Protein AF-A0A1A8PJ68-F1 (afdb_monomer_lite)

Radius of gyration: 14.47 Å; chains: 1; bounding box: 33×34×33 Å

Foldseek 3Di:
DCPVVLVVLVVCVVVVNQQAEAEAEDEDQLQQLVVCVVVVHWDFAPARPAPQVVSNGRTYDPSRNVVPPVPTSHYHYDYDHLVLLVVLQVVCCVVVVDHDGSGVSRVSSCVVVCVVVVCVVVVNHD

Secondary structure (DSSP, 8-state):
--HHHHHHHHHHHHHT-TTS-EEEEEETTS-HHHHHHHHTS--B-S---SS-GGG--SB--HHHHHHHHH-SS-EEEEEE-HHHHHHHHHHHHHHH-----HHHHHHHHHHHTTHHHHHHHTTS--

Organism: NCBI:txid704102

InterPro domains:
  IPR001926 Tryptophan synthase beta chain-like, PALP domain [PF00291] (1-118)
  IPR036052 Tryptophan synthase beta chain-like, PALP domain superfamily [G3DSA:3.40.50.1100] (1-124)
  IPR036052 Tryptophan synthase beta chain-like, PALP domain superfamily [SSF53686] (1-122)
  IPR050147 Serine/Threonine Dehydratase [PTHR48078] (1-114)

Structure (mmCIF, N/CA/C/O backbone):
data_AF-A0A1A8PJ68-F1
#
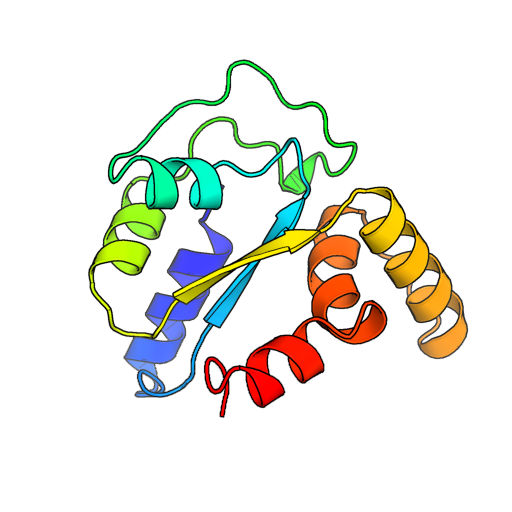_entry.id   AF-A0A1A8PJ68-F1
#
loop_
_atom_site.group_PDB
_atom_site.id
_atom_site.type_symbol
_atom_site.label_atom_id
_atom_site.label_alt_id
_atom_site.label_comp_id
_atom_site.label_asym_id
_atom_site.label_entity_id
_atom_site.label_seq_id
_atom_site.pdbx_PDB_ins_code
_atom_site.Cartn_x
_atom_site.Cartn_y
_atom_site.Cartn_z
_atom_site.occupancy
_atom_site.B_iso_or_equiv
_atom_site.auth_seq_id
_atom_site.auth_comp_id
_atom_site.auth_asym_id
_atom_site.auth_atom_id
_atom_site.pdbx_PDB_model_num
ATOM 1 N N . GLY A 1 1 ? -6.338 1.145 -4.638 1.00 86.94 1 GLY A N 1
ATOM 2 C CA . GLY A 1 1 ? -7.751 0.691 -4.744 1.00 86.94 1 GLY A CA 1
ATOM 3 C C . GLY A 1 1 ? -8.449 0.532 -3.397 1.00 86.94 1 GLY A C 1
ATOM 4 O O . GLY A 1 1 ? -9.509 1.113 -3.206 1.00 86.94 1 GLY A O 1
ATOM 5 N N . GLY A 1 2 ? -7.882 -0.242 -2.463 1.00 95.81 2 GLY A N 1
ATOM 6 C CA . GLY A 1 2 ? -8.352 -0.306 -1.067 1.00 95.81 2 GLY A CA 1
ATOM 7 C C . GLY A 1 2 ? -9.140 -1.562 -0.672 1.00 95.81 2 GLY A C 1
ATOM 8 O O . GLY A 1 2 ? -9.376 -1.763 0.511 1.00 95.81 2 GLY A O 1
ATOM 9 N N . GLY A 1 3 ? -9.490 -2.446 -1.613 1.00 97.50 3 GLY A N 1
ATOM 10 C CA . GLY A 1 3 ? -10.242 -3.675 -1.307 1.00 97.50 3 GLY A CA 1
ATOM 11 C C . GLY A 1 3 ? -9.532 -4.604 -0.313 1.00 97.50 3 GLY A C 1
ATOM 12 O O . GLY A 1 3 ? -10.140 -5.013 0.672 1.00 97.50 3 GLY A O 1
ATOM 13 N N . LEU A 1 4 ? -8.235 -4.869 -0.526 1.00 97.81 4 LEU A N 1
ATOM 14 C CA . LEU A 1 4 ? -7.418 -5.664 0.400 1.00 97.81 4 LEU A CA 1
ATOM 15 C C . LEU A 1 4 ? -7.369 -5.029 1.797 1.00 97.81 4 LEU A C 1
ATOM 17 O O . LEU A 1 4 ? -7.615 -5.715 2.781 1.00 97.81 4 LEU A O 1
ATOM 21 N N . LEU A 1 5 ? -7.128 -3.715 1.875 1.00 97.88 5 LEU A N 1
ATOM 22 C CA . LEU A 1 5 ? -7.125 -2.967 3.135 1.00 97.88 5 LEU A CA 1
ATOM 23 C C . LEU A 1 5 ? -8.457 -3.124 3.882 1.00 97.88 5 LEU A C 1
ATOM 25 O O . LEU A 1 5 ? -8.463 -3.458 5.062 1.00 97.88 5 LEU A O 1
ATOM 29 N N . CYS A 1 6 ? -9.586 -2.938 3.193 1.00 97.88 6 CYS A N 1
ATOM 30 C CA . CYS A 1 6 ? -10.906 -3.118 3.793 1.00 97.88 6 CYS A CA 1
ATOM 31 C C . CYS A 1 6 ? -11.123 -4.546 4.306 1.00 97.88 6 CYS A C 1
ATOM 33 O O . CYS A 1 6 ? -11.650 -4.715 5.402 1.00 97.88 6 CYS A O 1
ATOM 35 N N . GLY A 1 7 ? -10.723 -5.557 3.531 1.00 98.12 7 GLY A N 1
ATOM 36 C CA . GLY A 1 7 ? -10.851 -6.961 3.923 1.00 98.12 7 GLY A CA 1
ATOM 37 C C . GLY A 1 7 ? -10.005 -7.305 5.147 1.00 98.12 7 GLY A C 1
ATOM 38 O O . GLY A 1 7 ? -10.506 -7.936 6.074 1.00 98.12 7 GLY A O 1
ATOM 39 N N . VAL A 1 8 ? -8.756 -6.832 5.188 1.00 98.06 8 VAL A N 1
ATOM 40 C CA . VAL A 1 8 ? -7.853 -7.012 6.334 1.00 98.06 8 VAL A CA 1
ATOM 41 C C . VAL A 1 8 ? -8.434 -6.362 7.587 1.00 98.06 8 VAL A C 1
ATOM 43 O O . VAL A 1 8 ? -8.543 -7.029 8.608 1.00 98.06 8 VAL A O 1
ATOM 46 N N . ILE A 1 9 ? -8.889 -5.108 7.506 1.00 97.31 9 ILE A N 1
ATOM 47 C CA . ILE A 1 9 ? -9.499 -4.407 8.650 1.00 97.31 9 ILE A CA 1
ATOM 48 C C . ILE A 1 9 ? -10.745 -5.136 9.147 1.00 97.31 9 ILE A C 1
ATOM 50 O O . ILE A 1 9 ? -10.936 -5.284 10.352 1.00 97.31 9 ILE A O 1
ATOM 54 N N . GLN A 1 10 ? -11.599 -5.595 8.231 1.00 97.06 10 GLN A N 1
ATOM 55 C CA . GLN A 1 10 ? -12.789 -6.348 8.607 1.00 97.06 10 GLN A CA 1
ATOM 56 C C . GLN A 1 10 ? -12.413 -7.649 9.327 1.00 97.06 10 GLN A C 1
ATOM 58 O O . GLN A 1 10 ? -12.930 -7.903 10.409 1.00 97.06 10 GLN A O 1
ATOM 63 N N . GLY A 1 11 ? -11.461 -8.416 8.791 1.00 98.06 11 GLY A N 1
ATOM 64 C CA . GLY A 1 11 ? -10.976 -9.637 9.435 1.00 98.06 11 GLY A CA 1
ATOM 65 C C . GLY A 1 11 ? -10.352 -9.374 10.808 1.00 98.06 11 GLY A C 1
ATOM 66 O O . GLY A 1 11 ? -10.661 -10.082 11.760 1.00 98.06 11 GLY A O 1
ATOM 67 N N . MET A 1 12 ? -9.539 -8.321 10.940 1.00 97.62 12 MET A N 1
ATOM 68 C CA . MET A 1 12 ? -8.954 -7.897 12.220 1.00 97.62 12 MET A CA 1
ATOM 69 C C . MET A 1 12 ? -10.026 -7.555 13.250 1.00 97.62 12 MET A C 1
ATOM 71 O O . MET A 1 12 ? -9.913 -7.953 14.407 1.00 97.62 12 MET A O 1
ATOM 75 N N . LYS A 1 13 ? -11.092 -6.866 12.832 1.00 96.06 13 LYS A N 1
ATOM 76 C CA . LYS A 1 13 ? -12.234 -6.569 13.699 1.00 96.06 13 LYS A CA 1
ATOM 77 C C . LYS A 1 13 ? -12.913 -7.843 14.193 1.00 96.06 13 LYS A C 1
ATOM 79 O O . LYS A 1 13 ? -13.232 -7.931 15.376 1.00 96.06 13 LYS A O 1
ATOM 84 N N . ASP A 1 14 ? -13.104 -8.817 13.311 1.00 97.69 14 ASP A N 1
ATOM 85 C CA . ASP A 1 14 ? -13.793 -10.069 13.632 1.00 97.69 14 ASP A CA 1
ATOM 86 C C . ASP A 1 14 ? -13.001 -10.934 14.631 1.00 97.69 14 ASP A C 1
ATOM 88 O O . ASP A 1 14 ? -13.600 -11.654 15.429 1.00 97.69 14 ASP A O 1
ATOM 92 N N . VAL A 1 15 ? -11.666 -10.827 14.637 1.00 97.94 15 VAL A N 1
ATOM 93 C CA . VAL A 1 15 ? -10.777 -11.544 15.576 1.00 97.94 15 VAL A CA 1
ATOM 94 C C . VAL A 1 15 ? -10.288 -10.692 16.757 1.00 97.94 15 VAL A C 1
ATOM 96 O O . VAL A 1 15 ? -9.525 -11.180 17.588 1.00 97.94 15 VAL A O 1
ATOM 99 N N . GLY A 1 16 ? -10.727 -9.433 16.860 1.00 96.56 16 GLY A N 1
ATOM 100 C CA . GLY A 1 16 ? -10.397 -8.537 17.974 1.00 96.56 16 GLY A CA 1
ATOM 101 C C . GLY A 1 16 ? -8.997 -7.907 17.941 1.00 96.56 16 GLY A C 1
ATOM 102 O O . GLY A 1 16 ? -8.513 -7.493 18.987 1.00 96.56 16 GLY A O 1
ATOM 103 N N . TRP A 1 17 ? -8.349 -7.806 16.777 1.00 96.62 17 TRP A N 1
ATOM 104 C CA . TRP A 1 17 ? -6.990 -7.252 16.591 1.00 96.62 17 TRP A CA 1
ATOM 105 C C . TRP A 1 17 ? -6.982 -5.768 16.198 1.00 96.62 17 TRP A C 1
ATOM 107 O O . TRP A 1 17 ? -6.230 -5.337 15.324 1.00 96.62 17 TRP A O 1
ATOM 117 N N . MET A 1 18 ? -7.862 -4.966 16.792 1.00 95.62 18 MET A N 1
ATOM 118 C CA . MET A 1 18 ? -8.005 -3.547 16.426 1.00 95.62 18 MET A CA 1
ATOM 119 C C . MET A 1 18 ? -6.864 -2.658 16.948 1.00 95.62 18 MET A C 1
ATOM 121 O O . MET A 1 18 ? -6.731 -1.512 16.522 1.00 95.62 18 MET A O 1
ATOM 125 N N . ASP A 1 19 ? -6.034 -3.190 17.841 1.00 94.56 19 ASP A N 1
ATOM 126 C CA . ASP A 1 19 ? -4.820 -2.582 18.383 1.00 94.56 19 ASP A CA 1
ATOM 127 C C . ASP A 1 19 ? -3.608 -2.699 17.443 1.00 94.56 19 ASP A C 1
ATOM 129 O O . ASP A 1 19 ? -2.649 -1.934 17.570 1.00 94.56 19 ASP A O 1
ATOM 133 N N . VAL A 1 20 ? -3.650 -3.611 16.467 1.00 96.12 20 VAL A N 1
ATOM 134 C CA . VAL A 1 20 ? -2.562 -3.805 15.504 1.00 96.12 20 VAL A CA 1
ATOM 135 C C . VAL A 1 20 ? -2.609 -2.701 14.432 1.00 96.12 20 VAL A C 1
ATOM 137 O O . VAL A 1 20 ? -3.618 -2.556 13.737 1.00 96.12 20 VAL A O 1
ATOM 140 N N . PRO A 1 21 ? -1.537 -1.907 14.248 1.00 96.00 21 PRO A N 1
ATOM 141 C CA . PRO A 1 21 ? -1.496 -0.883 13.210 1.00 96.00 21 PRO A CA 1
ATOM 142 C C . PRO A 1 21 ? -1.330 -1.501 11.816 1.00 96.00 21 PRO A C 1
ATOM 144 O O . PRO A 1 21 ? -0.644 -2.507 11.639 1.00 96.00 21 PRO A O 1
ATOM 147 N N . ILE A 1 22 ? -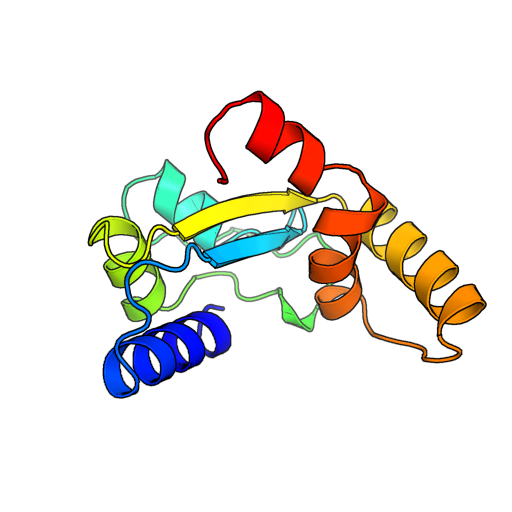1.895 -0.849 10.799 1.00 97.50 22 ILE A N 1
ATOM 148 C CA . ILE A 1 22 ? -1.725 -1.224 9.391 1.00 97.50 22 ILE A CA 1
ATOM 149 C C . ILE A 1 22 ? -0.871 -0.175 8.697 1.00 97.50 22 ILE A C 1
ATOM 151 O O . ILE A 1 22 ? -1.197 1.011 8.713 1.00 97.50 22 ILE A O 1
ATOM 155 N N . ILE A 1 23 ? 0.181 -0.614 8.013 1.00 97.81 23 ILE A N 1
ATOM 156 C CA . ILE A 1 23 ? 0.956 0.245 7.121 1.00 97.81 23 ILE A CA 1
ATOM 157 C C . ILE A 1 23 ? 0.443 0.027 5.697 1.00 97.81 23 ILE A C 1
ATOM 159 O O . ILE A 1 23 ? 0.646 -1.028 5.100 1.00 97.81 23 ILE A O 1
ATOM 163 N N . ALA A 1 24 ? -0.264 1.021 5.166 1.00 97.75 24 ALA A N 1
ATOM 164 C CA . ALA A 1 24 ? -0.802 0.998 3.814 1.00 97.75 24 ALA A CA 1
ATOM 165 C C . ALA A 1 24 ? 0.215 1.628 2.856 1.00 97.75 24 ALA A C 1
ATOM 167 O O . ALA A 1 24 ? 0.347 2.853 2.809 1.00 97.75 24 ALA A O 1
ATOM 168 N N . ILE A 1 25 ? 0.931 0.778 2.117 1.00 98.19 25 ILE A N 1
ATOM 169 C CA . ILE A 1 25 ? 1.942 1.210 1.150 1.00 98.19 25 ILE A CA 1
ATOM 170 C C . ILE A 1 25 ? 1.331 1.375 -0.240 1.00 98.19 25 ILE A C 1
ATOM 172 O O . ILE A 1 25 ? 0.663 0.473 -0.747 1.00 98.19 25 ILE A O 1
ATOM 176 N N . GLU A 1 26 ? 1.611 2.512 -0.868 1.00 98.44 26 GLU A N 1
ATOM 177 C CA . GLU A 1 26 ? 1.381 2.753 -2.294 1.00 98.44 26 GLU A CA 1
ATOM 178 C C . GLU A 1 26 ? 2.690 3.204 -2.967 1.00 98.44 26 GLU A C 1
ATOM 180 O O . GLU A 1 26 ? 3.628 3.653 -2.302 1.00 98.44 26 GLU A O 1
ATOM 185 N N . THR A 1 27 ? 2.775 3.091 -4.293 1.00 98.31 27 THR A N 1
ATOM 186 C CA . THR A 1 27 ? 3.877 3.681 -5.061 1.00 98.31 27 THR A CA 1
ATOM 187 C C . THR A 1 27 ? 3.564 5.125 -5.439 1.00 98.31 27 THR A C 1
ATOM 189 O O . THR A 1 27 ? 2.415 5.473 -5.719 1.00 98.31 27 THR A O 1
ATOM 192 N N . VAL A 1 28 ? 4.589 5.979 -5.493 1.00 98.19 28 VAL A N 1
ATOM 193 C CA . VAL A 1 28 ? 4.464 7.340 -6.039 1.00 98.19 28 VAL A CA 1
ATOM 194 C C . VAL A 1 28 ? 3.963 7.256 -7.484 1.00 98.19 28 VAL A C 1
ATOM 196 O O . VAL A 1 28 ? 4.631 6.668 -8.332 1.00 98.19 28 VAL A O 1
ATOM 199 N N . GLY A 1 29 ? 2.800 7.846 -7.773 1.00 97.12 29 GLY A N 1
ATOM 200 C CA . GLY A 1 29 ? 2.150 7.759 -9.084 1.00 97.12 29 GLY A CA 1
ATOM 201 C C . GLY A 1 29 ? 1.027 6.721 -9.174 1.00 97.12 29 GLY A C 1
ATOM 202 O O . GLY A 1 29 ? 0.398 6.615 -10.228 1.00 97.12 29 GLY A O 1
ATOM 203 N N . ALA A 1 30 ? 0.762 5.970 -8.101 1.00 98.06 30 ALA A N 1
ATOM 204 C CA . ALA A 1 30 ? -0.423 5.126 -7.905 1.00 98.06 30 ALA A CA 1
ATOM 205 C C . ALA A 1 30 ? -0.957 5.235 -6.457 1.00 98.06 30 ALA A C 1
ATOM 207 O O . ALA A 1 30 ? -1.428 4.266 -5.865 1.00 98.06 30 ALA A O 1
ATOM 208 N N . ASP A 1 31 ? -0.884 6.437 -5.886 1.00 98.06 31 ASP A N 1
ATOM 209 C CA . ASP A 1 31 ? -1.050 6.756 -4.464 1.00 98.06 31 ASP A CA 1
ATOM 210 C C . ASP A 1 31 ? -2.430 7.338 -4.102 1.00 98.06 31 ASP A C 1
ATOM 212 O O . ASP A 1 31 ? -2.568 8.375 -3.447 1.00 98.06 31 ASP A O 1
ATOM 216 N N . CYS A 1 32 ? -3.495 6.678 -4.565 1.00 98.06 32 CYS A N 1
ATOM 217 C CA . CYS A 1 32 ? -4.864 7.185 -4.447 1.00 98.06 32 CYS A CA 1
ATOM 218 C C . CYS A 1 32 ? -5.385 7.283 -3.002 1.00 98.06 32 CYS A C 1
ATOM 220 O O . CYS A 1 32 ? -6.158 8.198 -2.699 1.00 98.06 32 CYS A O 1
ATOM 222 N N . LEU A 1 33 ? -4.992 6.371 -2.104 1.00 98.38 33 LEU A N 1
ATOM 223 C CA . LEU A 1 33 ? -5.371 6.436 -0.691 1.00 98.38 33 LEU A CA 1
ATOM 224 C C . LEU A 1 33 ? -4.612 7.571 -0.002 1.00 98.38 33 LEU A C 1
ATOM 226 O O . LEU A 1 33 ? -5.227 8.366 0.711 1.00 98.38 33 LEU A O 1
ATOM 230 N N . ASN A 1 34 ? -3.304 7.678 -0.237 1.00 98.44 34 ASN A N 1
ATOM 231 C CA . ASN A 1 34 ? -2.479 8.738 0.335 1.00 98.44 34 ASN A CA 1
ATOM 232 C C . ASN A 1 34 ? -2.978 10.129 -0.076 1.00 98.44 34 ASN A C 1
ATOM 234 O O . ASN A 1 34 ? -3.125 11.013 0.773 1.00 98.44 34 ASN A O 1
ATOM 238 N N . ALA A 1 35 ? -3.303 10.306 -1.360 1.00 98.38 35 ALA A N 1
ATOM 239 C CA . ALA A 1 35 ? -3.876 11.540 -1.883 1.00 98.38 35 ALA A CA 1
ATOM 240 C C . ALA A 1 35 ? -5.216 11.881 -1.211 1.00 98.38 35 ALA A C 1
ATOM 242 O O . ALA A 1 35 ? -5.425 13.027 -0.811 1.00 98.38 35 ALA A O 1
ATOM 243 N N . ALA A 1 36 ? -6.099 10.894 -1.022 1.00 98.31 36 ALA A N 1
ATOM 244 C CA . ALA A 1 36 ? -7.382 11.099 -0.350 1.00 98.31 36 ALA A CA 1
ATOM 245 C C . ALA A 1 36 ? -7.222 11.488 1.129 1.00 98.31 36 ALA A C 1
ATOM 247 O O . ALA A 1 36 ? -7.879 12.419 1.598 1.00 98.31 36 ALA A O 1
ATOM 248 N N . ILE A 1 37 ? -6.309 10.830 1.855 1.00 97.75 37 ILE A N 1
ATOM 249 C CA . ILE A 1 37 ? -5.992 11.155 3.255 1.00 97.75 37 ILE A CA 1
ATOM 250 C C . ILE A 1 37 ? -5.467 12.589 3.366 1.00 97.75 37 ILE A C 1
ATOM 252 O O . ILE A 1 37 ? -5.977 13.363 4.173 1.00 97.75 37 ILE A O 1
ATOM 256 N N . LYS A 1 38 ? -4.492 12.972 2.530 1.00 97.69 38 LYS A N 1
ATOM 257 C CA . LYS A 1 38 ? -3.929 14.334 2.514 1.00 97.69 38 LYS A CA 1
ATOM 258 C C . LYS A 1 38 ? -4.975 15.397 2.183 1.00 97.69 38 LYS A C 1
ATOM 260 O O . LYS A 1 38 ? -4.934 16.487 2.743 1.00 97.69 38 LYS A O 1
ATOM 265 N N . ALA A 1 39 ? -5.903 15.088 1.280 1.00 97.62 39 ALA A N 1
ATOM 266 C CA . ALA A 1 39 ? -6.973 15.996 0.885 1.00 97.62 39 ALA A CA 1
ATOM 267 C C . ALA A 1 39 ? -8.136 16.058 1.893 1.00 97.62 39 ALA A C 1
ATOM 269 O O . ALA A 1 39 ? -9.006 16.920 1.754 1.00 97.62 39 ALA A O 1
ATOM 270 N N . GLY A 1 40 ? -8.198 15.136 2.860 1.00 97.50 40 GLY A N 1
ATOM 271 C CA . GLY A 1 40 ? -9.327 15.000 3.786 1.00 97.50 40 GLY A CA 1
ATOM 272 C C . GLY A 1 40 ? -10.642 14.597 3.107 1.00 97.50 40 GLY A C 1
ATOM 273 O O . GLY A 1 40 ? -11.712 14.756 3.689 1.00 97.50 40 GLY A O 1
ATOM 274 N N . LYS A 1 41 ? -10.588 14.105 1.865 1.00 97.88 41 LYS A N 1
ATOM 275 C CA . LYS A 1 41 ? -11.742 13.639 1.084 1.00 97.88 41 LYS A CA 1
ATOM 276 C C . LYS A 1 41 ? -11.280 12.706 -0.026 1.00 97.88 41 LYS A C 1
ATOM 278 O O . LYS A 1 41 ? -10.136 12.783 -0.464 1.00 97.88 41 LYS A O 1
ATOM 283 N N . VAL A 1 42 ? -12.185 11.878 -0.542 1.00 97.94 42 VAL A N 1
ATOM 284 C CA . VAL A 1 42 ? -11.900 11.065 -1.731 1.00 97.94 42 VAL A CA 1
ATOM 285 C C . VAL A 1 42 ? -11.577 11.977 -2.917 1.00 97.94 42 VAL A C 1
ATOM 287 O O . VAL A 1 42 ? -12.320 12.910 -3.225 1.00 97.94 42 VAL A O 1
ATOM 290 N N . VAL A 1 43 ? -10.451 11.695 -3.571 1.00 97.62 43 VAL A N 1
ATOM 291 C CA . VAL A 1 43 ? -9.972 12.393 -4.767 1.00 97.62 43 VAL A CA 1
ATOM 292 C C . VAL A 1 43 ? -9.638 11.387 -5.862 1.00 97.62 43 VAL A C 1
ATOM 294 O O . VAL A 1 43 ? -9.371 10.215 -5.589 1.00 97.62 43 VAL A O 1
ATOM 297 N N . THR A 1 44 ? -9.646 11.866 -7.101 1.00 98.31 44 THR A N 1
ATOM 298 C CA . THR A 1 44 ? -9.276 11.095 -8.285 1.00 98.31 44 THR A CA 1
ATOM 299 C C . THR A 1 44 ? -7.962 11.636 -8.829 1.00 98.31 44 THR A C 1
ATOM 301 O O . THR A 1 44 ? -7.871 12.823 -9.126 1.00 98.31 44 THR A O 1
ATOM 304 N N . LEU A 1 45 ? -6.956 10.774 -8.961 1.00 97.75 45 LEU A N 1
ATOM 305 C CA . LEU A 1 45 ? -5.696 11.094 -9.626 1.00 97.75 45 LEU A CA 1
ATOM 306 C C . LEU A 1 45 ? -5.934 11.324 -11.126 1.00 97.75 45 LEU A C 1
ATOM 308 O O . LEU A 1 45 ? -6.675 10.568 -11.761 1.00 97.75 45 LEU A O 1
ATOM 312 N N . ASP A 1 46 ? -5.256 12.310 -11.714 1.00 96.56 46 ASP A N 1
ATOM 313 C CA . ASP A 1 46 ? -5.375 12.619 -13.148 1.00 96.56 46 ASP A CA 1
ATOM 314 C C . ASP A 1 46 ? -4.928 11.435 -14.024 1.00 96.56 46 ASP A C 1
ATOM 316 O O . ASP A 1 46 ? -5.556 11.086 -15.033 1.00 96.56 46 ASP A O 1
ATOM 320 N N . GLY A 1 47 ? -3.881 10.735 -13.588 1.00 96.06 47 GLY A N 1
ATOM 321 C CA . GLY A 1 47 ? -3.281 9.598 -14.272 1.00 96.06 47 GLY A CA 1
ATOM 322 C C . GLY A 1 47 ? -2.566 8.662 -13.305 1.00 96.06 47 GLY A C 1
ATOM 323 O O . GLY A 1 47 ? -2.345 9.006 -12.149 1.00 96.06 47 GLY A O 1
ATOM 324 N N . ILE A 1 48 ? -2.223 7.475 -13.804 1.00 97.81 48 ILE A N 1
ATOM 325 C CA . ILE A 1 48 ? -1.323 6.545 -13.120 1.00 97.81 48 ILE A CA 1
ATOM 326 C C . ILE A 1 48 ? 0.017 6.631 -13.835 1.00 97.81 48 ILE A C 1
ATOM 328 O O . ILE A 1 48 ? 0.071 6.395 -15.042 1.00 97.81 48 ILE A O 1
ATOM 332 N N . THR A 1 49 ? 1.061 7.014 -13.108 1.00 97.38 49 THR A N 1
ATOM 333 C CA . THR A 1 49 ? 2.426 7.148 -13.647 1.00 97.38 49 THR A CA 1
ATOM 334 C C . THR A 1 49 ? 3.380 6.090 -13.109 1.00 97.38 49 THR A C 1
ATOM 336 O O . THR A 1 49 ? 4.486 5.979 -13.620 1.00 97.38 49 THR A O 1
ATOM 339 N N . SER A 1 50 ? 2.968 5.339 -12.085 1.00 97.12 50 SER A N 1
ATOM 340 C CA . SER A 1 50 ? 3.736 4.210 -11.562 1.00 97.12 50 SER A CA 1
ATOM 341 C C . SER A 1 50 ? 3.588 2.976 -12.456 1.00 97.12 50 SER A C 1
ATOM 343 O O . SER A 1 50 ? 2.506 2.694 -12.980 1.00 97.12 50 SER A O 1
ATOM 345 N N . GLU A 1 51 ? 4.657 2.190 -12.554 1.00 96.25 51 GLU A N 1
ATOM 346 C CA . GLU A 1 51 ? 4.679 0.875 -13.202 1.00 96.25 51 GLU A CA 1
ATOM 347 C C . GLU A 1 51 ? 3.941 -0.205 -12.385 1.00 96.25 51 GLU A C 1
ATOM 349 O O . GLU A 1 51 ? 3.638 -1.289 -12.895 1.00 96.25 51 GLU A O 1
ATOM 354 N N . ALA A 1 52 ? 3.587 0.071 -11.124 1.00 94.19 52 ALA A N 1
ATOM 355 C CA . ALA A 1 52 ? 2.809 -0.823 -10.267 1.00 94.19 52 ALA A CA 1
ATOM 356 C C . ALA A 1 52 ? 1.321 -0.855 -10.659 1.00 94.19 52 ALA A C 1
ATOM 358 O O . ALA A 1 52 ? 0.443 -0.377 -9.939 1.00 94.19 52 ALA A O 1
ATOM 359 N N . LYS A 1 53 ? 1.014 -1.472 -11.806 1.00 88.75 53 LYS A N 1
ATOM 360 C CA . LYS A 1 53 ? -0.333 -1.498 -12.410 1.00 88.75 53 LYS A CA 1
ATOM 361 C C . LYS A 1 53 ? -1.437 -1.972 -11.461 1.00 88.75 53 LYS A C 1
ATOM 363 O O . LYS A 1 53 ? -2.525 -1.404 -11.478 1.00 88.75 53 LYS A O 1
ATOM 368 N N . CYS A 1 54 ? -1.164 -2.956 -10.605 1.00 91.75 54 CYS A N 1
ATOM 369 C CA . CYS A 1 54 ? -2.140 -3.480 -9.643 1.00 91.75 54 CYS A CA 1
ATOM 370 C C . CYS A 1 54 ? -2.511 -2.479 -8.531 1.00 91.75 54 CYS A C 1
ATOM 372 O O . CYS A 1 54 ? -3.591 -2.582 -7.946 1.00 91.75 54 CYS A O 1
ATOM 374 N N . LEU A 1 55 ? -1.676 -1.464 -8.278 1.00 94.00 55 LEU A N 1
ATOM 375 C CA . LEU A 1 55 ? -2.008 -0.335 -7.399 1.00 94.00 55 LEU A CA 1
ATOM 376 C C . LEU A 1 55 ? -2.760 0.787 -8.130 1.00 94.00 55 LEU A C 1
ATOM 378 O O . LEU A 1 55 ? -3.358 1.635 -7.470 1.00 94.00 55 LEU A O 1
ATOM 382 N N . GLY A 1 56 ? -2.803 0.758 -9.467 1.00 93.69 56 GLY A N 1
ATOM 383 C CA . GLY A 1 56 ? -3.238 1.828 -10.376 1.00 93.69 56 GLY A CA 1
ATOM 384 C C . GLY A 1 56 ? -4.728 2.200 -10.373 1.00 93.69 56 GLY A C 1
ATOM 385 O O . GLY A 1 56 ? -5.285 2.575 -11.405 1.00 93.69 56 GLY A O 1
ATOM 386 N N . ALA A 1 57 ? -5.412 2.120 -9.235 1.00 96.19 57 ALA A N 1
ATOM 387 C CA . ALA A 1 57 ? -6.723 2.735 -9.081 1.00 96.19 57 ALA A CA 1
ATOM 388 C C . ALA A 1 57 ? -6.556 4.256 -8.972 1.00 96.19 57 ALA A C 1
ATOM 390 O O . ALA A 1 57 ? -5.888 4.737 -8.066 1.00 96.19 57 ALA A O 1
ATOM 391 N N . LYS A 1 58 ? -7.207 5.031 -9.846 1.00 97.50 58 LYS A N 1
ATOM 392 C CA . LYS A 1 58 ? -7.159 6.504 -9.767 1.00 97.50 58 LYS A CA 1
ATOM 393 C C . LYS A 1 58 ? -7.880 7.068 -8.544 1.00 97.50 58 LYS A C 1
ATOM 395 O O . LYS A 1 58 ? -7.564 8.159 -8.097 1.00 97.50 58 LYS A O 1
ATOM 400 N N . THR A 1 59 ? -8.882 6.353 -8.043 1.00 98.06 59 THR A N 1
ATOM 401 C CA . THR A 1 59 ? -9.695 6.764 -6.895 1.00 98.06 59 THR A CA 1
ATOM 402 C C . THR A 1 59 ? -9.742 5.605 -5.916 1.00 98.06 59 THR A C 1
ATOM 404 O O . THR A 1 59 ? -10.020 4.469 -6.311 1.00 98.06 59 THR A O 1
ATOM 407 N N . VAL A 1 60 ? -9.459 5.879 -4.646 1.00 97.94 60 VAL A N 1
ATOM 408 C CA . VAL A 1 60 ? -9.595 4.885 -3.580 1.00 97.94 60 VAL A CA 1
ATOM 409 C C . VAL A 1 60 ? -11.073 4.572 -3.330 1.00 97.94 60 VAL A C 1
ATOM 411 O O . VAL A 1 60 ? -11.935 5.432 -3.512 1.00 97.94 60 VAL A O 1
ATOM 414 N N . CYS A 1 61 ? -11.401 3.351 -2.907 1.00 97.44 61 CYS A N 1
ATOM 415 C CA . CYS A 1 61 ? -12.771 3.055 -2.508 1.00 97.44 61 CYS A CA 1
ATOM 416 C C . CYS A 1 61 ? -13.171 3.871 -1.266 1.00 97.44 61 CYS A C 1
ATOM 418 O O . CYS A 1 61 ? -12.377 4.072 -0.343 1.00 97.44 61 CYS A O 1
ATOM 420 N N . GLN A 1 62 ? -14.437 4.294 -1.231 1.00 97.19 62 GLN A N 1
ATOM 421 C CA . GLN A 1 62 ? -14.999 5.102 -0.145 1.00 97.19 62 GLN A CA 1
ATOM 422 C C . GLN A 1 62 ? -14.741 4.472 1.232 1.00 97.19 62 GLN A C 1
ATOM 424 O O . GLN A 1 62 ? -14.340 5.151 2.171 1.00 97.19 62 GLN A O 1
ATOM 429 N N . ARG A 1 63 ? -14.886 3.146 1.324 1.00 97.25 63 ARG A N 1
ATOM 430 C CA . ARG A 1 63 ? -14.716 2.397 2.568 1.00 97.25 63 ARG A CA 1
ATOM 431 C C . ARG A 1 63 ? -13.288 2.446 3.121 1.00 97.25 63 ARG A C 1
ATOM 433 O O . ARG A 1 63 ? -13.109 2.554 4.328 1.00 97.25 63 ARG A O 1
ATOM 440 N N . ALA A 1 64 ? -12.271 2.376 2.262 1.00 97.44 64 ALA A N 1
ATOM 441 C CA . ALA A 1 64 ? -10.877 2.482 2.696 1.00 97.44 64 ALA A CA 1
ATOM 442 C C . ALA A 1 64 ? -10.558 3.896 3.196 1.00 97.44 64 ALA A C 1
ATOM 444 O O . ALA A 1 64 ? -9.849 4.049 4.189 1.00 97.44 64 ALA A O 1
ATOM 445 N N . PHE A 1 65 ? -11.127 4.921 2.553 1.00 97.81 65 PHE A N 1
ATOM 446 C CA . PHE A 1 65 ? -11.022 6.290 3.046 1.00 97.81 65 PHE A CA 1
ATOM 447 C C . PHE A 1 65 ? -11.716 6.450 4.409 1.00 97.81 65 PHE A C 1
ATOM 449 O O . PHE A 1 65 ? -11.095 6.957 5.335 1.00 97.81 65 PHE A O 1
ATOM 456 N N . GLU A 1 66 ? -12.939 5.944 4.586 1.00 97.06 66 GLU A N 1
ATOM 457 C CA . GLU A 1 66 ? -13.642 5.962 5.881 1.00 97.06 66 GLU A CA 1
ATOM 458 C C . GLU A 1 66 ? -12.822 5.317 7.005 1.00 97.06 66 GLU A C 1
ATOM 460 O O . GLU A 1 66 ? -12.682 5.908 8.073 1.00 97.06 66 GLU A O 1
ATOM 465 N N . TYR A 1 67 ? -12.224 4.148 6.757 1.00 96.62 67 TYR A N 1
ATOM 466 C CA . TYR A 1 67 ? -11.344 3.505 7.735 1.00 96.62 67 TYR A CA 1
ATOM 467 C C . TYR A 1 67 ? -10.098 4.339 8.055 1.00 96.62 67 TYR A C 1
ATOM 469 O O . TYR A 1 67 ? -9.658 4.373 9.197 1.00 96.62 67 TYR A O 1
ATOM 477 N N . SER A 1 68 ? -9.535 5.056 7.080 1.00 95.56 68 SER A N 1
ATOM 478 C CA . SER A 1 68 ? -8.400 5.952 7.352 1.00 95.56 68 SER A CA 1
ATOM 479 C C . SER A 1 68 ? -8.761 7.124 8.266 1.00 95.56 68 SER A C 1
ATOM 481 O O . SER A 1 68 ? -7.887 7.660 8.940 1.00 95.56 68 SER A O 1
ATOM 483 N N . GLN A 1 69 ? -10.040 7.514 8.298 1.00 94.81 69 GLN A N 1
ATOM 484 C CA . GLN A 1 69 ? -10.543 8.609 9.126 1.00 94.81 69 GLN A CA 1
ATOM 485 C C . GLN A 1 69 ? -11.057 8.138 10.496 1.00 94.81 69 GLN A C 1
ATOM 487 O O . GLN A 1 69 ? -11.174 8.961 11.399 1.00 94.81 69 GLN A O 1
ATOM 492 N N . SER A 1 70 ? -11.370 6.846 10.676 1.00 92.00 70 SER A N 1
ATOM 493 C CA . SER A 1 70 ? -11.938 6.333 11.934 1.00 92.00 70 SER A CA 1
ATOM 494 C C . SER A 1 70 ? -10.943 6.315 13.093 1.00 92.00 70 SER A C 1
ATOM 496 O O . SER A 1 70 ? -11.362 6.349 14.245 1.00 92.00 70 SER A O 1
ATOM 498 N N . GLY A 1 71 ? -9.641 6.237 12.803 1.00 84.69 71 GLY A N 1
ATOM 499 C CA . GLY A 1 71 ? -8.577 6.142 13.809 1.00 84.69 71 GLY A CA 1
ATOM 500 C C . GLY A 1 71 ? -8.355 4.736 14.383 1.00 84.69 71 GLY A C 1
ATOM 501 O O . GLY A 1 71 ? -7.325 4.508 15.012 1.00 84.69 71 GLY A O 1
ATOM 502 N N . GLU A 1 72 ? -9.261 3.788 14.116 1.00 88.44 72 GLU A N 1
ATOM 503 C CA . GLU A 1 72 ? -9.187 2.394 14.575 1.00 88.44 72 GLU A CA 1
ATOM 504 C C . GLU A 1 72 ? -9.499 1.407 13.420 1.00 88.44 72 GLU A C 1
ATOM 506 O O . GLU A 1 72 ? -10.610 1.464 12.870 1.00 88.44 72 GLU A O 1
ATOM 511 N N . PRO A 1 73 ? -8.564 0.500 13.042 1.00 91.81 73 PRO A N 1
ATOM 512 C CA . PRO A 1 73 ? -7.186 0.421 13.537 1.00 91.81 73 PRO A CA 1
ATOM 513 C C . PRO A 1 73 ? -6.353 1.605 13.021 1.00 91.81 73 PRO A C 1
ATOM 515 O O . PRO A 1 73 ? -6.737 2.284 12.066 1.00 91.81 73 PRO A O 1
ATOM 518 N N . LYS A 1 74 ? -5.186 1.859 13.622 1.00 95.62 74 LYS A N 1
ATOM 519 C CA . LYS A 1 74 ? -4.288 2.929 13.163 1.00 95.62 74 LYS A CA 1
ATOM 520 C C . LYS A 1 74 ? -3.759 2.610 11.762 1.00 95.62 74 LYS A C 1
ATOM 522 O O . LYS A 1 74 ? -2.961 1.689 11.602 1.00 95.62 74 LYS A O 1
ATOM 527 N N . ILE A 1 75 ? -4.154 3.399 10.762 1.00 96.94 75 ILE A N 1
ATOM 528 C CA . ILE A 1 75 ? -3.666 3.269 9.382 1.00 96.94 75 ILE A CA 1
ATOM 529 C C . ILE A 1 75 ? -2.562 4.292 9.126 1.00 96.94 75 ILE A C 1
ATOM 531 O O . ILE A 1 75 ? -2.763 5.501 9.237 1.00 96.94 75 ILE A O 1
ATOM 535 N N . ILE A 1 76 ? -1.386 3.802 8.753 1.00 96.81 76 ILE A N 1
ATOM 536 C CA . ILE A 1 76 ? -0.211 4.596 8.414 1.00 96.81 76 ILE A CA 1
ATOM 537 C C . ILE A 1 76 ? -0.032 4.517 6.898 1.00 96.81 76 ILE A C 1
ATOM 539 O O . ILE A 1 76 ? 0.416 3.501 6.378 1.00 96.81 76 ILE A O 1
ATOM 543 N N . SER A 1 77 ? -0.414 5.575 6.183 1.00 97.44 77 SER A N 1
ATOM 544 C CA . SER A 1 77 ? -0.204 5.652 4.734 1.00 97.44 77 SER A CA 1
ATOM 545 C C . SER A 1 77 ? 1.205 6.150 4.430 1.00 97.44 77 SER A C 1
ATOM 547 O O . SER A 1 77 ? 1.568 7.262 4.817 1.00 97.44 77 SER A O 1
ATOM 549 N N . GLU A 1 78 ? 1.988 5.336 3.730 1.00 98.00 78 GLU A N 1
ATOM 550 C CA . GLU A 1 78 ? 3.362 5.646 3.329 1.00 98.00 78 GLU A CA 1
ATOM 551 C C . GLU A 1 78 ? 3.561 5.350 1.847 1.00 98.00 78 GLU A C 1
ATOM 553 O O . GLU A 1 78 ? 2.868 4.516 1.262 1.00 98.00 78 GLU A O 1
ATOM 558 N N . LEU A 1 79 ? 4.513 6.059 1.247 1.00 98.12 79 LEU A N 1
ATOM 559 C CA . LEU A 1 79 ? 4.824 5.942 -0.170 1.00 98.12 79 LEU A CA 1
ATOM 560 C C . LEU A 1 79 ? 6.235 5.417 -0.372 1.00 98.12 79 LEU A C 1
ATOM 562 O O . LEU A 1 79 ? 7.159 5.796 0.350 1.00 98.12 79 LEU A O 1
ATOM 566 N N . VAL A 1 80 ? 6.388 4.606 -1.410 1.00 98.25 80 VAL A N 1
ATOM 567 C CA . VAL A 1 80 ? 7.683 4.169 -1.937 1.00 98.25 80 VAL A CA 1
ATOM 568 C C . VAL A 1 80 ? 7.781 4.518 -3.418 1.00 98.25 80 VAL A C 1
ATOM 570 O O . VAL A 1 80 ? 6.775 4.732 -4.094 1.00 98.25 80 VAL A O 1
ATOM 573 N N . THR A 1 81 ? 8.991 4.616 -3.951 1.00 98.25 81 THR A N 1
ATOM 574 C CA . THR A 1 81 ? 9.189 4.797 -5.394 1.00 98.25 81 THR A CA 1
ATOM 575 C C . THR A 1 81 ? 9.140 3.453 -6.118 1.00 98.25 81 THR A C 1
ATOM 577 O O . THR A 1 81 ? 9.423 2.410 -5.527 1.00 98.25 81 THR A O 1
ATOM 580 N N . ASP A 1 82 ? 8.859 3.469 -7.422 1.00 98.25 82 ASP A N 1
ATOM 581 C CA . ASP A 1 82 ? 8.968 2.263 -8.256 1.00 98.25 82 ASP A CA 1
ATOM 582 C C . ASP A 1 82 ? 10.373 1.650 -8.187 1.00 98.25 82 ASP A C 1
ATOM 584 O O . ASP A 1 82 ? 10.518 0.433 -8.152 1.00 98.25 82 ASP A O 1
ATOM 588 N N . GLN A 1 83 ? 11.414 2.482 -8.083 1.00 98.19 83 GLN A N 1
ATOM 589 C CA . GLN A 1 83 ? 12.786 2.002 -7.930 1.00 98.19 83 GLN A CA 1
ATOM 590 C C . GLN A 1 83 ? 12.989 1.242 -6.612 1.00 98.19 83 GLN A C 1
ATOM 592 O O . GLN A 1 83 ? 13.658 0.213 -6.607 1.00 98.19 83 GLN A O 1
ATOM 597 N N . GLN A 1 84 ? 12.403 1.714 -5.506 1.00 98.25 84 GLN A N 1
ATOM 598 C CA . GLN A 1 84 ? 12.457 1.002 -4.225 1.00 98.25 84 GLN A CA 1
ATOM 599 C C . GLN A 1 84 ? 11.688 -0.321 -4.286 1.00 98.25 84 GLN A C 1
ATOM 601 O O . GLN A 1 84 ? 12.177 -1.324 -3.771 1.00 98.25 84 GLN A O 1
ATOM 606 N N . ALA A 1 85 ? 10.523 -0.341 -4.941 1.00 98.31 85 ALA A N 1
ATOM 607 C CA . ALA A 1 85 ? 9.764 -1.569 -5.162 1.00 98.31 85 ALA A CA 1
ATOM 608 C C . ALA A 1 85 ? 10.549 -2.578 -6.018 1.00 98.31 85 ALA A C 1
ATOM 610 O O . ALA A 1 85 ? 10.608 -3.749 -5.662 1.00 98.31 85 ALA A O 1
ATOM 611 N N . LEU A 1 86 ? 11.208 -2.132 -7.094 1.00 98.06 86 LEU A N 1
ATOM 612 C CA . LEU A 1 86 ? 12.061 -2.982 -7.933 1.00 98.06 86 LEU A CA 1
ATOM 613 C C . LEU A 1 86 ? 13.240 -3.564 -7.157 1.00 98.06 86 LEU A C 1
ATOM 615 O O . LEU A 1 86 ? 13.481 -4.764 -7.234 1.00 98.06 86 LEU A O 1
ATOM 619 N N . THR A 1 87 ? 13.945 -2.737 -6.384 1.00 98.31 87 THR A N 1
ATOM 620 C CA . THR A 1 87 ? 15.046 -3.208 -5.535 1.00 98.31 87 THR A CA 1
ATOM 621 C C . THR A 1 87 ? 14.557 -4.242 -4.523 1.00 98.31 87 THR A C 1
ATOM 623 O O . THR A 1 87 ? 15.204 -5.267 -4.350 1.00 98.31 87 THR A O 1
ATOM 626 N N . ALA A 1 88 ? 13.391 -4.027 -3.908 1.00 98.31 88 ALA A N 1
ATOM 627 C CA . ALA A 1 88 ? 12.804 -4.994 -2.987 1.00 98.31 88 ALA A CA 1
ATOM 628 C C . ALA A 1 88 ? 12.445 -6.326 -3.669 1.00 98.31 88 ALA A C 1
ATOM 630 O O . ALA A 1 88 ? 12.626 -7.376 -3.066 1.00 98.31 88 ALA A O 1
ATOM 631 N N . ILE A 1 89 ? 11.962 -6.300 -4.916 1.00 98.38 89 ILE A N 1
ATOM 632 C CA . ILE A 1 89 ? 11.666 -7.518 -5.691 1.00 98.38 89 ILE A CA 1
ATOM 633 C C . ILE A 1 89 ? 12.942 -8.292 -6.000 1.00 98.38 89 ILE A C 1
ATOM 635 O O . ILE A 1 89 ? 12.946 -9.510 -5.860 1.00 98.38 89 ILE A O 1
ATOM 639 N N . ASP A 1 90 ? 14.000 -7.596 -6.415 1.00 98.38 90 ASP A N 1
ATOM 640 C CA . ASP A 1 90 ? 15.288 -8.208 -6.749 1.00 98.38 90 ASP A CA 1
ATOM 641 C C . ASP A 1 90 ? 15.902 -8.891 -5.519 1.00 98.38 90 ASP A C 1
ATOM 643 O O . ASP A 1 90 ? 16.205 -10.082 -5.544 1.00 98.38 90 ASP A O 1
ATOM 647 N N . THR A 1 91 ? 15.951 -8.182 -4.386 1.00 98.06 91 THR A N 1
ATOM 648 C CA . THR A 1 91 ? 16.425 -8.754 -3.117 1.00 98.06 91 THR A CA 1
ATOM 649 C C . THR A 1 91 ? 15.558 -9.925 -2.652 1.00 98.06 91 THR A C 1
ATOM 651 O O . THR A 1 91 ? 16.088 -10.969 -2.279 1.00 98.06 91 THR A O 1
ATOM 654 N N . PHE A 1 92 ? 14.230 -9.803 -2.724 1.00 98.44 92 PHE A N 1
ATOM 655 C CA . PHE A 1 92 ? 13.321 -10.879 -2.323 1.00 98.44 92 PHE A CA 1
ATOM 656 C C . PHE A 1 92 ? 13.436 -12.115 -3.226 1.00 98.44 92 PHE A C 1
ATOM 658 O O . PHE A 1 92 ? 13.344 -13.246 -2.752 1.00 98.44 92 PHE A O 1
ATOM 665 N N . LEU A 1 93 ? 13.682 -11.925 -4.524 1.00 98.38 93 LEU A N 1
ATOM 666 C CA . LEU A 1 93 ? 13.945 -13.021 -5.452 1.00 98.38 93 LEU A CA 1
ATOM 667 C C . LEU A 1 93 ? 15.242 -13.757 -5.096 1.00 98.38 93 LEU A C 1
ATOM 669 O O . LEU A 1 93 ? 15.287 -14.989 -5.161 1.00 98.38 93 LEU A O 1
ATOM 673 N N . ASP A 1 94 ? 16.287 -13.026 -4.723 1.00 98.19 94 ASP A N 1
ATOM 674 C CA . ASP A 1 94 ? 17.569 -13.612 -4.342 1.00 98.19 94 ASP A CA 1
ATOM 675 C C . ASP A 1 94 ? 17.499 -14.377 -3.013 1.00 98.19 94 ASP A C 1
ATOM 677 O O . ASP A 1 94 ? 18.042 -15.485 -2.921 1.00 98.19 94 ASP A O 1
ATOM 681 N N . GLU A 1 95 ? 16.808 -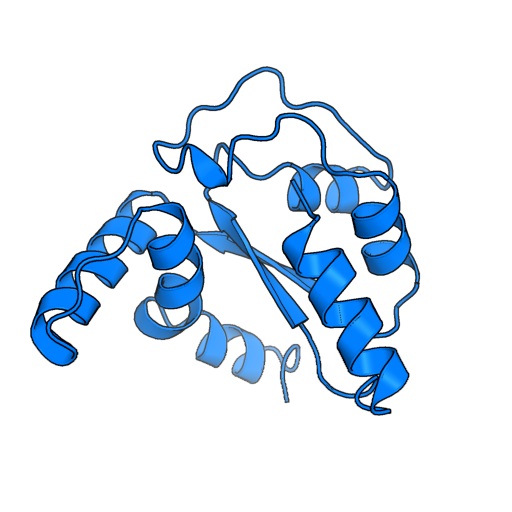13.819 -2.016 1.00 98.06 95 GLU A N 1
ATOM 682 C CA . GLU A 1 95 ? 16.688 -14.380 -0.665 1.00 98.06 95 GLU A CA 1
ATOM 683 C C . GLU A 1 95 ? 15.662 -15.520 -0.595 1.00 98.06 95 GLU A C 1
ATOM 685 O O . GLU A 1 95 ? 15.988 -16.626 -0.162 1.00 98.06 95 GLU A O 1
ATOM 690 N N . GLU A 1 96 ? 14.442 -15.283 -1.081 1.00 98.00 96 GLU A N 1
ATOM 691 C CA . GLU A 1 96 ? 13.291 -16.178 -0.890 1.00 98.00 96 GLU A CA 1
ATOM 692 C C . GLU A 1 96 ? 12.966 -17.019 -2.133 1.00 98.00 96 GLU A C 1
ATOM 694 O O . GLU A 1 96 ? 12.101 -17.895 -2.090 1.00 98.00 96 GLU A O 1
ATOM 699 N N . ARG A 1 97 ? 13.667 -16.801 -3.258 1.00 97.44 97 ARG A N 1
ATOM 700 C CA . ARG A 1 97 ? 13.480 -17.538 -4.529 1.00 97.44 97 ARG A CA 1
ATOM 701 C C . ARG A 1 97 ? 12.067 -17.440 -5.104 1.00 97.44 97 ARG A C 1
ATOM 703 O O . ARG A 1 97 ? 11.639 -18.310 -5.866 1.00 97.44 97 ARG A O 1
ATOM 710 N N . VAL A 1 98 ? 11.361 -16.357 -4.789 1.00 98.19 98 VAL A N 1
ATOM 711 C CA . VAL A 1 98 ? 10.013 -16.067 -5.284 1.00 98.19 98 VAL A CA 1
ATOM 712 C C . VAL A 1 98 ? 10.024 -14.744 -6.036 1.00 98.19 98 VAL A C 1
ATOM 714 O O . VAL A 1 98 ? 10.376 -13.704 -5.491 1.00 98.19 98 VAL A O 1
ATOM 717 N N . LEU A 1 99 ? 9.590 -14.777 -7.296 1.00 97.75 99 LEU A N 1
ATOM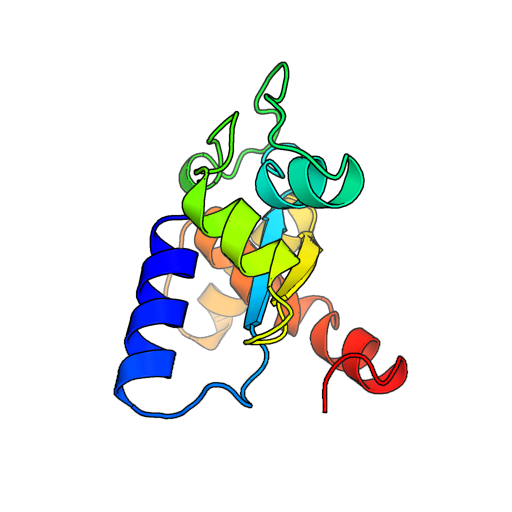 718 C CA . LEU A 1 99 ? 9.373 -13.568 -8.084 1.00 97.75 99 LEU A CA 1
ATOM 719 C C . LEU A 1 99 ? 7.966 -13.025 -7.821 1.00 97.75 99 LEU A C 1
ATOM 721 O O . LEU A 1 99 ? 6.982 -13.756 -7.945 1.00 97.75 99 LEU A O 1
ATOM 725 N N . VAL A 1 100 ? 7.871 -11.733 -7.515 1.00 97.50 100 VAL A N 1
ATOM 726 C CA . VAL A 1 100 ? 6.602 -11.039 -7.267 1.00 97.50 100 VAL A CA 1
ATOM 727 C C . VAL A 1 100 ? 6.449 -9.819 -8.173 1.00 97.50 100 VAL A C 1
ATOM 729 O O . VAL A 1 100 ? 7.410 -9.324 -8.757 1.00 97.50 100 VAL A O 1
ATOM 732 N N . GLU A 1 101 ? 5.219 -9.329 -8.307 1.00 97.00 101 GLU A N 1
ATOM 733 C CA . GLU A 1 101 ? 4.931 -8.120 -9.080 1.00 97.00 101 GLU A CA 1
ATOM 734 C C . GLU A 1 101 ? 5.274 -6.820 -8.329 1.00 97.00 101 GLU A C 1
ATOM 736 O O . GLU A 1 101 ? 5.416 -6.800 -7.106 1.00 97.00 101 GLU A O 1
ATOM 741 N N . MET A 1 102 ? 5.286 -5.701 -9.060 1.00 96.75 102 MET A N 1
ATOM 742 C CA . MET A 1 102 ? 5.558 -4.346 -8.551 1.00 96.75 102 MET A CA 1
ATOM 743 C C . MET A 1 102 ? 4.724 -3.937 -7.331 1.00 96.75 102 MET A C 1
ATOM 745 O O . MET A 1 102 ? 5.255 -3.358 -6.386 1.00 96.75 102 MET A O 1
ATOM 749 N N . ALA A 1 103 ? 3.427 -4.254 -7.315 1.00 96.44 103 ALA A N 1
ATOM 750 C CA . ALA A 1 103 ? 2.557 -3.909 -6.190 1.00 96.44 103 ALA A CA 1
ATOM 751 C C . ALA A 1 103 ? 2.927 -4.668 -4.906 1.00 96.44 103 ALA A C 1
ATOM 753 O O . ALA A 1 103 ? 2.869 -4.107 -3.815 1.00 96.44 103 ALA A O 1
ATOM 754 N N . CYS A 1 104 ? 3.351 -5.927 -5.037 1.00 97.56 104 CYS A N 1
ATOM 755 C CA . CYS A 1 104 ? 3.874 -6.704 -3.918 1.00 97.56 104 CYS A CA 1
ATOM 756 C C . CYS A 1 104 ? 5.250 -6.176 -3.485 1.00 97.56 104 CYS A C 1
ATOM 758 O O . CYS A 1 104 ? 5.477 -5.962 -2.294 1.00 97.56 104 CYS A O 1
ATOM 760 N N . GLY A 1 105 ? 6.114 -5.850 -4.452 1.00 98.06 105 GLY A N 1
ATOM 761 C CA . GLY A 1 105 ? 7.388 -5.169 -4.222 1.00 98.06 105 GLY A CA 1
ATOM 762 C C . GLY A 1 105 ? 7.253 -3.881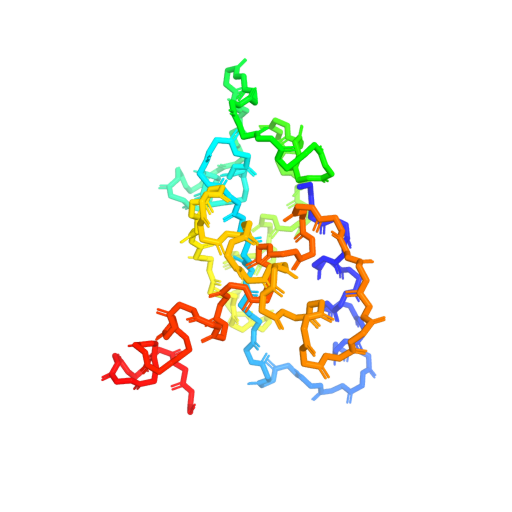 -3.415 1.00 98.06 105 GLY A C 1
ATOM 763 O O . GLY A 1 105 ? 8.087 -3.607 -2.559 1.00 98.06 105 GLY A O 1
ATOM 764 N N . ALA A 1 106 ? 6.174 -3.119 -3.611 1.00 98.06 106 ALA A N 1
ATOM 765 C CA . ALA A 1 106 ? 5.906 -1.920 -2.823 1.00 98.06 106 ALA A CA 1
ATOM 766 C C . ALA A 1 106 ? 5.727 -2.235 -1.326 1.00 98.06 106 ALA A C 1
ATOM 768 O O . ALA A 1 106 ? 6.311 -1.559 -0.482 1.00 98.06 106 ALA A O 1
ATOM 769 N N . ALA A 1 107 ? 4.984 -3.292 -0.983 1.00 97.69 107 ALA A N 1
ATOM 770 C CA . ALA A 1 107 ? 4.837 -3.726 0.406 1.00 97.69 107 ALA A CA 1
ATOM 771 C C . ALA A 1 107 ? 6.172 -4.218 0.994 1.00 97.69 107 ALA A C 1
ATOM 773 O O . ALA A 1 107 ? 6.529 -3.833 2.107 1.00 97.69 107 ALA A O 1
ATOM 774 N N . LEU A 1 108 ? 6.942 -5.001 0.230 1.00 98.19 108 LEU A N 1
ATOM 775 C CA . LEU A 1 108 ? 8.276 -5.473 0.632 1.00 98.19 108 LEU A CA 1
ATOM 776 C C . LEU A 1 108 ? 9.257 -4.314 0.846 1.00 98.19 108 LEU A C 1
ATOM 778 O O . LEU A 1 108 ? 10.055 -4.329 1.785 1.00 98.19 108 LEU A O 1
ATOM 782 N N . ALA A 1 109 ? 9.161 -3.270 0.022 1.00 98.12 109 ALA A N 1
ATOM 783 C CA . ALA A 1 109 ? 9.992 -2.083 0.132 1.00 98.12 109 ALA A CA 1
ATOM 784 C C . ALA A 1 109 ? 9.823 -1.372 1.477 1.00 98.12 109 ALA A C 1
ATOM 786 O O . ALA A 1 109 ? 10.754 -0.690 1.897 1.00 98.12 109 ALA A O 1
ATOM 787 N N . ALA A 1 110 ? 8.717 -1.558 2.208 1.00 96.12 110 ALA A N 1
ATOM 788 C CA . ALA A 1 110 ? 8.614 -1.044 3.573 1.00 96.12 110 ALA A CA 1
ATOM 789 C C . ALA A 1 110 ? 9.719 -1.607 4.487 1.00 96.12 110 ALA A C 1
ATOM 791 O O . ALA A 1 110 ? 10.281 -0.883 5.310 1.00 96.12 110 ALA A O 1
ATOM 792 N N . VAL A 1 111 ? 10.078 -2.879 4.318 1.00 97.00 111 VAL A N 1
ATOM 793 C CA . VAL A 1 111 ? 11.159 -3.513 5.080 1.00 97.00 111 VAL A CA 1
ATOM 794 C C . VAL A 1 111 ? 12.511 -3.153 4.466 1.00 97.00 111 VAL A C 1
ATOM 796 O O . VAL A 1 111 ? 13.343 -2.542 5.133 1.00 97.00 111 VAL A O 1
ATOM 799 N N . TYR A 1 112 ? 12.706 -3.440 3.176 1.00 97.19 112 TYR A N 1
ATOM 800 C CA . TYR A 1 112 ? 14.016 -3.313 2.522 1.00 97.19 112 TYR A CA 1
ATOM 801 C C . TYR A 1 112 ? 14.529 -1.871 2.399 1.00 97.19 112 TYR A C 1
ATOM 803 O O . TYR A 1 112 ? 15.735 -1.657 2.320 1.00 97.19 112 TYR A O 1
ATOM 811 N N . SER A 1 113 ? 13.651 -0.862 2.418 1.00 94.12 113 SER A N 1
ATOM 812 C CA . SER A 1 113 ? 14.072 0.550 2.402 1.00 94.12 113 SER A CA 1
ATOM 813 C C . SER A 1 113 ? 14.335 1.142 3.794 1.00 94.12 113 SER A C 1
ATOM 815 O O . SER A 1 113 ? 14.660 2.325 3.898 1.00 94.12 113 SER A O 1
ATOM 817 N N . GLY A 1 114 ? 14.164 0.359 4.867 1.00 94.31 114 GLY A N 1
ATOM 818 C CA . GLY A 1 114 ? 14.262 0.839 6.250 1.00 94.31 114 GLY A CA 1
ATOM 819 C C . GLY A 1 114 ? 13.076 1.700 6.702 1.00 94.31 114 GLY A C 1
ATOM 820 O O . GLY A 1 114 ? 13.150 2.353 7.744 1.00 94.31 114 GLY A O 1
ATOM 821 N N . LEU A 1 115 ? 11.968 1.717 5.948 1.00 95.81 115 LEU A N 1
ATOM 822 C CA . LEU A 1 115 ? 10.766 2.489 6.285 1.00 95.81 115 LEU A CA 1
ATOM 823 C C . LEU A 1 115 ? 10.194 2.074 7.647 1.00 95.81 115 LEU A C 1
ATOM 825 O O . LEU A 1 115 ? 9.822 2.947 8.429 1.00 95.81 115 LEU A O 1
ATOM 829 N N . ILE A 1 116 ? 10.154 0.770 7.947 1.00 96.38 116 ILE A N 1
ATOM 830 C CA . ILE A 1 116 ? 9.716 0.258 9.257 1.00 96.38 116 ILE A CA 1
ATOM 831 C C . ILE A 1 116 ? 10.573 0.841 10.383 1.00 96.38 116 ILE A C 1
ATOM 833 O O . ILE A 1 116 ? 10.027 1.467 11.288 1.00 96.38 116 ILE A O 1
ATOM 837 N N . SER A 1 117 ? 11.901 0.721 10.291 1.00 96.81 117 SER A N 1
ATOM 838 C CA . SER A 1 117 ? 12.829 1.253 11.298 1.00 96.81 117 SER A CA 1
ATOM 839 C C . SER A 1 117 ? 12.639 2.757 11.495 1.00 96.81 117 SER A C 1
ATOM 841 O O . SER A 1 117 ? 12.488 3.225 12.621 1.00 96.81 117 SER A O 1
ATOM 843 N N . ARG A 1 118 ? 12.507 3.512 10.398 1.00 96.88 118 ARG A N 1
ATOM 844 C CA . ARG A 1 118 ? 12.223 4.952 10.436 1.00 96.88 118 ARG A CA 1
ATOM 845 C C . ARG A 1 118 ? 10.903 5.272 11.148 1.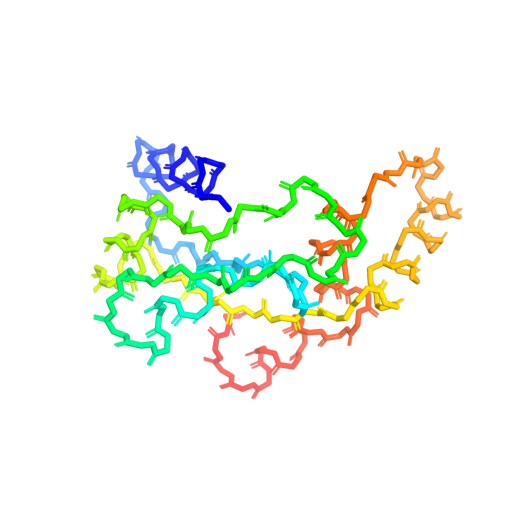00 96.88 118 ARG A C 1
ATOM 847 O O . ARG A 1 118 ? 10.820 6.258 11.874 1.00 96.88 118 ARG A O 1
ATOM 854 N N . LEU A 1 119 ? 9.847 4.485 10.932 1.00 96.62 119 LEU A N 1
ATOM 855 C CA . LEU A 1 119 ? 8.556 4.686 11.604 1.00 96.62 119 LEU A CA 1
ATOM 856 C C . LEU A 1 119 ? 8.627 4.381 13.106 1.00 96.62 119 LEU A C 1
ATOM 858 O O . LEU A 1 119 ? 7.956 5.064 13.884 1.00 96.62 119 LEU A O 1
ATOM 862 N N . GLN A 1 120 ? 9.434 3.398 13.505 1.00 96.88 120 GLN A N 1
ATOM 863 C CA . GLN A 1 120 ? 9.682 3.065 14.910 1.00 96.88 120 GLN A CA 1
ATOM 864 C C . GLN A 1 120 ? 10.486 4.163 15.612 1.00 96.88 120 GLN A C 1
ATOM 866 O O . GLN A 1 120 ? 10.086 4.634 16.673 1.00 96.88 120 GLN A O 1
ATOM 871 N N . GLU A 1 121 ? 11.550 4.666 14.982 1.00 97.25 121 GLU A N 1
ATOM 872 C CA . GLU A 1 121 ? 12.336 5.804 15.487 1.00 97.25 121 GLU A CA 1
ATOM 873 C C . GLU A 1 121 ? 11.484 7.071 15.669 1.00 97.25 121 GLU A C 1
ATOM 875 O O . GLU A 1 121 ? 11.701 7.852 16.593 1.00 97.25 121 GLU A O 1
ATOM 880 N N . GLN A 1 122 ? 10.474 7.264 14.814 1.00 95.88 122 GLN A N 1
ATOM 881 C CA . GLN A 1 122 ? 9.503 8.360 14.913 1.00 95.88 122 GLN A CA 1
ATOM 882 C C . GLN A 1 122 ? 8.397 8.119 15.957 1.00 95.88 122 GLN A C 1
ATOM 884 O O . GLN A 1 122 ? 7.517 8.968 16.108 1.00 95.88 122 GLN A O 1
ATOM 889 N N . GLY A 1 123 ? 8.368 6.961 16.627 1.00 94.69 123 GLY A N 1
ATOM 890 C CA . GLY A 1 123 ? 7.294 6.569 17.549 1.00 94.69 123 GLY A CA 1
ATOM 891 C C . GLY A 1 123 ? 5.927 6.405 16.871 1.00 94.69 123 GLY A C 1
ATOM 892 O O . GLY A 1 123 ? 4.883 6.453 17.524 1.00 94.69 123 GLY A O 1
ATOM 893 N N . ARG A 1 124 ? 5.897 6.261 15.539 1.00 92.81 124 ARG A N 1
ATOM 894 C CA . ARG A 1 124 ? 4.659 6.081 14.762 1.00 92.81 124 ARG A CA 1
ATOM 895 C C . ARG A 1 124 ? 4.239 4.618 14.702 1.00 92.81 124 ARG A C 1
ATOM 897 O O . ARG A 1 124 ? 3.040 4.364 14.565 1.00 92.81 124 ARG A O 1
ATOM 904 N N . LEU A 1 125 ? 5.188 3.702 14.835 1.00 92.69 125 LEU A N 1
ATOM 905 C CA . LEU A 1 125 ? 4.991 2.261 14.950 1.00 92.69 125 LEU A CA 1
ATOM 906 C C . LEU A 1 125 ? 5.577 1.790 16.297 1.00 92.69 125 LEU A C 1
ATOM 908 O O . LEU A 1 125 ? 6.593 2.363 16.698 1.00 92.69 125 LEU A O 1
ATOM 912 N N . PRO A 1 126 ? 4.937 0.839 17.004 1.00 87.44 126 PRO A N 1
ATOM 913 C CA . PRO A 1 126 ? 5.488 0.267 18.232 1.00 87.44 126 PRO A CA 1
ATOM 914 C C . PRO A 1 126 ? 6.774 -0.547 18.008 1.00 87.44 126 PRO A C 1
ATOM 916 O O . PRO A 1 126 ? 7.080 -0.934 16.850 1.00 87.44 126 PRO A O 1
#

pLDDT: mean 96.67, std 2.42, range [84.69, 98.44]

Sequence (126 aa):
GGGLLCGVIQGMKDVGWMDVPIIAIETVGADCLNAAIKAGKVVTLDGITSEAKCLGAKTVCQRAFEYSQSGEPKIISELVTDQQALTAIDTFLDEERVLVEMACGAALAAVYSGLISRLQEQGRLP